Protein AF-A0A5B8MZ32-F1 (afdb_monomer)

Mean predicted aligned error: 14.28 Å

Foldseek 3Di:
DPPDDPPPPPLVVCCVVVVADPVRSVVVVVVVVVLVPDDPVVVVVVVVVVVVVVVVLVVVPVVDDPVVSVVVVVVVVVVVVPDPPPPPVPPPPPPD

Structure (mmCIF, N/CA/C/O backbone):
data_AF-A0A5B8MZ32-F1
#
_entry.id   AF-A0A5B8MZ32-F1
#
loop_
_atom_site.group_PDB
_atom_site.id
_atom_site.type_symbol
_atom_site.label_atom_id
_atom_site.label_alt_id
_atom_site.label_comp_id
_atom_site.label_asym_id
_atom_site.label_entity_id
_atom_site.label_seq_id
_atom_site.pdbx_PDB_ins_code
_atom_site.Cartn_x
_atom_site.Cartn_y
_atom_site.Cartn_z
_atom_site.occupancy
_atom_site.B_iso_or_equiv
_atom_site.auth_seq_id
_atom_site.auth_comp_id
_atom_site.auth_asym_id
_atom_site.auth_atom_id
_atom_site.pdbx_PDB_model_num
ATOM 1 N N . MET A 1 1 ? -8.603 6.557 -18.451 1.00 32.88 1 MET A N 1
ATOM 2 C CA . MET A 1 1 ? -9.357 6.449 -17.187 1.00 32.88 1 MET A CA 1
ATOM 3 C C . MET A 1 1 ? -8.341 6.077 -16.124 1.00 32.88 1 MET A C 1
ATOM 5 O O . MET A 1 1 ? -7.846 4.962 -16.167 1.00 32.88 1 MET A O 1
ATOM 9 N N . ASN A 1 2 ? -7.934 7.032 -15.280 1.00 41.34 2 ASN A N 1
ATOM 10 C CA . ASN A 1 2 ? -7.071 6.752 -14.130 1.00 41.34 2 ASN A CA 1
ATOM 11 C C . ASN A 1 2 ? -7.924 6.000 -13.109 1.00 41.34 2 ASN A C 1
ATOM 13 O O . ASN A 1 2 ? -8.694 6.618 -12.380 1.00 41.34 2 ASN A O 1
ATOM 17 N N . SER A 1 3 ? -7.844 4.676 -13.100 1.00 42.28 3 SER A N 1
ATOM 18 C C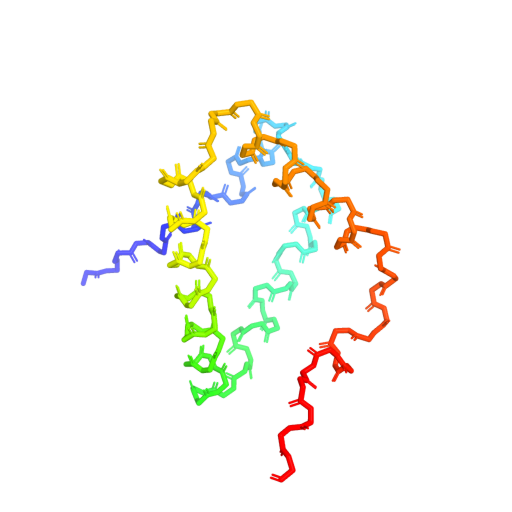A . SER A 1 3 ? -8.238 3.901 -11.930 1.00 42.28 3 SER A CA 1
ATOM 19 C C . SER A 1 3 ? -7.284 4.296 -10.797 1.00 42.28 3 SER A C 1
ATOM 21 O O . SER A 1 3 ? -6.075 4.117 -10.974 1.00 42.28 3 SER A O 1
ATOM 23 N N . PRO A 1 4 ? -7.766 4.884 -9.685 1.00 47.56 4 PRO A N 1
ATOM 24 C CA . PRO A 1 4 ? -6.909 5.106 -8.532 1.00 47.56 4 PRO A CA 1
ATOM 25 C C . PRO A 1 4 ? -6.351 3.747 -8.114 1.00 47.56 4 PRO A C 1
ATOM 27 O O . PRO A 1 4 ? -7.073 2.746 -8.121 1.00 47.56 4 PRO A O 1
ATOM 30 N N . SER A 1 5 ? -5.049 3.701 -7.836 1.00 42.97 5 SER A N 1
ATOM 31 C CA . SER A 1 5 ? -4.437 2.509 -7.256 1.00 42.97 5 SER A CA 1
ATOM 32 C C . SER A 1 5 ? -5.293 2.081 -6.055 1.00 42.97 5 SER A C 1
ATOM 34 O O . SER A 1 5 ? -5.623 2.940 -5.242 1.00 42.97 5 SER A O 1
ATOM 36 N N . PRO A 1 6 ? -5.678 0.803 -5.911 1.00 49.22 6 PRO A N 1
ATOM 37 C CA . PRO A 1 6 ? -6.518 0.342 -4.800 1.00 49.22 6 PRO A CA 1
ATOM 38 C C . PRO A 1 6 ? -5.862 0.515 -3.415 1.00 49.22 6 PRO A C 1
ATOM 40 O O . PRO A 1 6 ? -6.518 0.309 -2.399 1.00 49.22 6 PRO A O 1
ATOM 43 N N . TYR A 1 7 ? -4.588 0.925 -3.371 1.00 47.44 7 TYR A N 1
ATOM 44 C CA . TYR A 1 7 ? -3.862 1.330 -2.163 1.00 47.44 7 TYR A CA 1
ATOM 45 C C . TYR A 1 7 ? -3.953 2.833 -1.852 1.00 47.44 7 TYR A C 1
ATOM 47 O O . TYR A 1 7 ? -3.533 3.257 -0.781 1.00 47.44 7 TYR A O 1
ATOM 55 N N . ALA A 1 8 ? -4.507 3.637 -2.761 1.00 47.78 8 ALA A N 1
ATOM 56 C CA . ALA A 1 8 ? -4.766 5.061 -2.582 1.00 47.78 8 ALA A CA 1
ATOM 57 C C . ALA A 1 8 ? -6.125 5.288 -1.899 1.00 47.78 8 ALA A C 1
ATOM 59 O O . ALA A 1 8 ? -6.943 6.076 -2.367 1.00 47.78 8 ALA A O 1
ATOM 60 N N . LEU A 1 9 ? -6.375 4.584 -0.790 1.00 53.50 9 LEU A N 1
ATOM 61 C CA . LEU A 1 9 ? -7.164 5.204 0.273 1.00 53.50 9 LEU A CA 1
ATOM 62 C C . LEU A 1 9 ? -6.417 6.495 0.602 1.00 53.50 9 LEU A C 1
ATOM 64 O O . LEU A 1 9 ? -5.242 6.438 0.968 1.00 53.50 9 LEU A O 1
ATOM 68 N N . ASP A 1 10 ? -7.046 7.627 0.292 1.00 75.00 10 ASP A N 1
ATOM 69 C CA . ASP A 1 10 ? -6.386 8.922 0.174 1.00 75.00 10 ASP A CA 1
ATOM 70 C C . ASP A 1 10 ? -5.667 9.189 1.498 1.00 75.00 10 ASP A C 1
ATOM 72 O O . ASP A 1 10 ? -6.302 9.309 2.542 1.00 75.00 10 ASP A O 1
ATOM 76 N N . TRP A 1 11 ? -4.331 9.191 1.514 1.00 76.00 11 TRP A N 1
ATOM 77 C CA . TRP A 1 11 ? -3.575 9.298 2.769 1.00 76.00 11 TRP A CA 1
ATOM 78 C C . TRP A 1 11 ? -3.959 10.553 3.563 1.00 76.00 11 TRP A C 1
ATOM 80 O O . TRP A 1 11 ? -3.849 10.576 4.786 1.00 76.00 11 TRP A O 1
ATOM 90 N N . ARG A 1 12 ? -4.488 11.568 2.868 1.00 80.62 12 ARG A N 1
ATOM 91 C CA . ARG A 1 12 ? -5.151 12.724 3.473 1.00 80.62 12 ARG A CA 1
ATOM 92 C C . ARG A 1 12 ? -6.431 12.375 4.218 1.00 80.62 12 ARG A C 1
ATOM 94 O O . ARG A 1 12 ? -6.576 12.811 5.346 1.00 80.62 12 ARG A O 1
ATOM 101 N N . GLU A 1 13 ? -7.322 11.580 3.639 1.00 81.12 13 GLU A N 1
ATOM 102 C CA . GLU A 1 13 ? -8.554 11.129 4.295 1.00 81.12 13 GLU A CA 1
ATOM 103 C C . GLU A 1 13 ? -8.242 10.320 5.563 1.00 81.12 13 GLU A C 1
ATOM 105 O O . GLU A 1 13 ? -8.890 10.504 6.593 1.00 81.12 13 GLU A O 1
ATOM 110 N N . ALA A 1 14 ? -7.207 9.477 5.532 1.00 83.31 14 ALA A N 1
ATOM 111 C CA . ALA A 1 14 ? -6.763 8.722 6.705 1.00 83.31 14 ALA A CA 1
ATOM 112 C C . ALA A 1 14 ? -6.158 9.620 7.804 1.00 83.31 14 ALA A C 1
ATOM 114 O O . ALA A 1 14 ? -6.438 9.401 8.985 1.00 83.31 14 ALA A O 1
ATOM 115 N N . LEU A 1 15 ? -5.387 10.648 7.427 1.00 83.75 15 LEU A N 1
ATOM 116 C CA . LEU A 1 15 ? -4.870 11.665 8.350 1.00 83.75 15 LEU A CA 1
ATOM 117 C C . LEU A 1 15 ? -6.008 12.503 8.957 1.00 83.75 15 LEU A C 1
ATOM 119 O O . LEU A 1 15 ? -6.083 12.671 10.171 1.00 83.75 15 LEU A O 1
ATOM 123 N N . GLU A 1 16 ? -6.935 12.979 8.125 1.00 86.00 16 GLU A N 1
ATOM 124 C CA . GLU A 1 16 ? -8.106 13.767 8.537 1.00 86.00 16 GLU A CA 1
ATOM 125 C C . GLU A 1 16 ? -9.063 12.962 9.429 1.00 86.00 16 GLU A C 1
ATOM 127 O O . GLU A 1 16 ? -9.698 13.519 10.324 1.00 86.00 16 GLU A O 1
ATOM 132 N N . SER A 1 17 ? -9.119 11.642 9.238 1.00 85.88 17 SER A N 1
ATOM 133 C CA . SER A 1 17 ? -9.889 10.713 10.074 1.00 85.88 17 SER A CA 1
ATOM 134 C C . SER A 1 17 ? -9.160 10.295 11.359 1.00 85.88 17 SER A C 1
ATOM 136 O O . SER A 1 17 ? -9.716 9.532 12.150 1.00 85.88 17 SER A O 1
ATOM 138 N N . GLY A 1 18 ? -7.921 10.754 11.575 1.00 85.00 18 GLY A N 1
ATOM 139 C CA . GLY A 1 18 ? -7.105 10.401 12.741 1.00 85.00 18 GLY A CA 1
ATOM 140 C C . GLY A 1 18 ? -6.657 8.936 12.786 1.00 85.00 18 GLY A C 1
ATOM 141 O O . GLY A 1 18 ? -6.277 8.447 13.846 1.00 85.00 18 GLY A O 1
ATOM 142 N N . LEU A 1 19 ? -6.718 8.226 11.656 1.00 83.69 19 LEU A N 1
ATOM 143 C CA . LEU A 1 19 ? -6.254 6.840 11.520 1.00 83.69 19 LEU A CA 1
ATOM 144 C C . LEU A 1 19 ? -4.738 6.746 11.303 1.00 83.69 19 LEU A C 1
ATOM 146 O O . LEU A 1 19 ? -4.186 5.650 11.324 1.00 83.69 19 LEU A O 1
ATOM 150 N N . MET A 1 20 ? -4.093 7.885 11.057 1.00 82.88 20 MET A N 1
ATOM 151 C CA . MET A 1 20 ? -2.672 8.028 10.770 1.00 82.88 20 MET A CA 1
ATOM 152 C C . MET A 1 20 ? -2.187 9.368 11.331 1.00 82.88 20 MET A C 1
ATOM 154 O O . MET A 1 20 ? -2.939 10.345 11.299 1.00 82.88 20 MET A O 1
ATOM 158 N N . THR A 1 21 ? -0.956 9.434 11.840 1.00 89.56 21 THR A N 1
ATOM 159 C CA . THR A 1 21 ? -0.356 10.695 12.315 1.00 89.56 21 THR A CA 1
ATOM 160 C C . THR A 1 21 ? 0.280 11.501 11.182 1.00 89.56 21 THR A C 1
ATOM 162 O O . THR A 1 21 ? 0.492 11.002 10.075 1.00 89.56 21 THR A O 1
ATOM 165 N N . GLU A 1 22 ? 0.619 12.768 11.441 1.00 87.94 22 GLU A N 1
ATOM 166 C CA . GLU A 1 22 ? 1.330 13.600 10.461 1.00 87.94 22 GLU A CA 1
ATOM 167 C C . GLU A 1 22 ? 2.701 13.007 10.091 1.00 87.94 22 GLU A C 1
ATOM 169 O O . GLU A 1 22 ? 3.105 13.065 8.928 1.00 87.94 22 GLU A O 1
ATOM 174 N N . GLU A 1 23 ? 3.403 12.389 11.046 1.00 88.06 23 GLU A N 1
ATOM 175 C CA . GLU A 1 23 ? 4.690 11.724 10.814 1.00 88.06 23 GLU A CA 1
ATOM 176 C C . GLU A 1 23 ? 4.548 10.474 9.938 1.00 88.06 23 GLU A C 1
ATOM 178 O O . GLU A 1 23 ? 5.355 10.245 9.030 1.00 88.06 23 GLU A O 1
ATOM 183 N N . GLU A 1 24 ? 3.516 9.668 10.190 1.00 83.31 24 GLU A N 1
ATOM 184 C CA . GLU A 1 24 ? 3.205 8.481 9.393 1.00 83.31 24 GLU A CA 1
ATOM 185 C C . GLU A 1 24 ? 2.777 8.872 7.974 1.00 83.31 24 GLU A C 1
ATOM 187 O O . GLU A 1 24 ? 3.247 8.277 7.002 1.00 83.31 24 GLU A O 1
ATOM 192 N N . TYR A 1 25 ? 1.987 9.941 7.835 1.00 84.00 25 TYR A N 1
ATOM 193 C CA . TYR A 1 25 ? 1.622 10.515 6.542 1.00 84.00 25 TYR A CA 1
ATOM 194 C C . TYR A 1 25 ? 2.855 11.007 5.772 1.00 84.00 25 TYR A C 1
ATOM 196 O O . TYR A 1 25 ? 3.031 10.678 4.597 1.00 84.00 25 TYR A O 1
ATOM 204 N N . ALA A 1 26 ? 3.745 11.763 6.423 1.00 82.81 26 ALA A N 1
ATOM 205 C CA . ALA A 1 26 ? 4.978 12.245 5.801 1.00 82.81 26 ALA A CA 1
ATOM 206 C C . ALA A 1 26 ? 5.877 11.084 5.343 1.00 82.81 26 ALA A C 1
ATOM 208 O O . ALA A 1 26 ? 6.444 11.130 4.247 1.0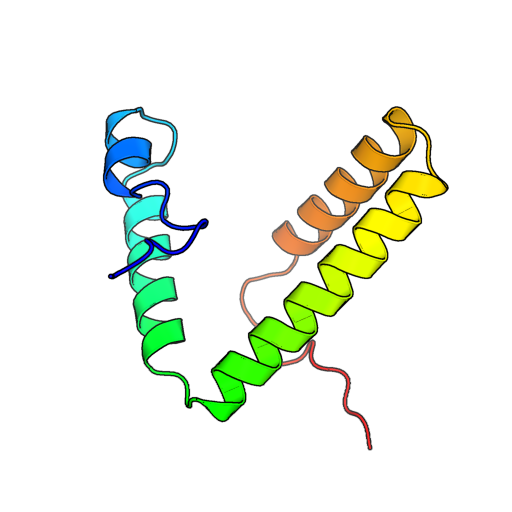0 82.81 26 ALA A O 1
ATOM 209 N N . SER A 1 27 ? 5.956 10.024 6.150 1.00 81.81 27 SER A N 1
ATOM 210 C CA . SER A 1 27 ? 6.698 8.804 5.821 1.00 81.81 27 SER A CA 1
ATOM 211 C C . SER A 1 27 ? 6.078 8.067 4.631 1.00 81.81 27 SER A C 1
ATOM 213 O O . SER A 1 27 ? 6.799 7.693 3.706 1.00 81.81 27 SER A O 1
ATOM 215 N N . ALA A 1 28 ? 4.748 7.930 4.594 1.00 78.00 28 ALA A N 1
ATOM 216 C CA . ALA A 1 28 ? 4.026 7.319 3.478 1.00 78.00 28 ALA A CA 1
ATOM 217 C C . ALA A 1 28 ? 4.242 8.091 2.165 1.00 78.00 28 ALA A C 1
ATOM 219 O O . ALA A 1 28 ? 4.565 7.492 1.136 1.00 78.00 28 ALA A O 1
ATOM 220 N N . VAL A 1 29 ? 4.167 9.427 2.206 1.00 79.00 29 VAL A N 1
ATOM 221 C CA . VAL A 1 29 ? 4.438 10.297 1.048 1.00 79.00 29 VAL A CA 1
ATOM 222 C C . VAL A 1 29 ? 5.874 10.138 0.549 1.00 79.00 29 VAL A C 1
ATOM 224 O O . VAL A 1 29 ? 6.097 10.021 -0.659 1.00 79.00 29 VAL A O 1
ATOM 227 N N . GLN A 1 30 ? 6.852 10.110 1.456 1.00 80.81 30 GLN A N 1
ATOM 228 C CA . GLN A 1 30 ? 8.253 9.931 1.085 1.00 80.81 30 GLN A CA 1
ATOM 229 C C . GLN A 1 30 ? 8.506 8.550 0.463 1.00 80.81 30 GLN A C 1
ATOM 231 O O . GLN A 1 30 ? 9.235 8.444 -0.526 1.00 80.81 30 GLN A 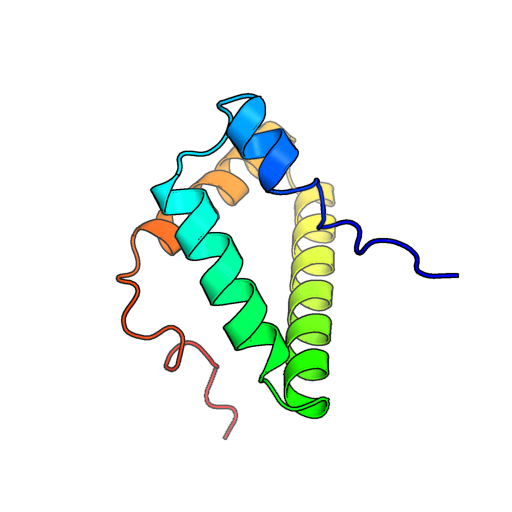O 1
ATOM 236 N N . GLU A 1 31 ? 7.898 7.498 1.006 1.00 79.56 31 GLU A N 1
ATOM 237 C CA . GLU A 1 31 ? 8.062 6.140 0.490 1.00 79.56 31 GLU A CA 1
ATOM 238 C C . GLU A 1 31 ? 7.403 5.967 -0.888 1.00 79.56 31 GLU A C 1
ATOM 240 O O . GLU A 1 31 ? 8.003 5.359 -1.777 1.00 79.56 31 GLU A O 1
ATOM 245 N N . ALA A 1 32 ? 6.246 6.597 -1.134 1.00 76.94 32 ALA A N 1
ATOM 246 C CA . ALA A 1 32 ? 5.646 6.665 -2.473 1.00 76.94 32 ALA A CA 1
ATOM 247 C C . ALA A 1 32 ? 6.595 7.292 -3.494 1.00 76.94 32 ALA A C 1
ATOM 249 O O . ALA A 1 32 ? 6.813 6.735 -4.567 1.00 76.94 32 ALA A O 1
ATOM 250 N N . GLN A 1 33 ? 7.193 8.437 -3.154 1.00 73.50 33 GLN A N 1
ATOM 251 C CA . GLN A 1 33 ? 8.128 9.124 -4.044 1.00 73.50 33 GLN A CA 1
ATOM 252 C C . GLN A 1 33 ? 9.357 8.259 -4.345 1.00 73.50 33 GLN A C 1
ATOM 254 O O . GLN A 1 33 ? 9.818 8.199 -5.488 1.00 73.50 33 GLN A O 1
ATOM 259 N N . ARG A 1 34 ? 9.877 7.545 -3.338 1.00 76.81 34 ARG A N 1
ATOM 260 C CA . ARG A 1 34 ? 10.974 6.587 -3.525 1.00 76.81 34 ARG A CA 1
ATOM 261 C C . ARG A 1 34 ? 10.565 5.458 -4.454 1.00 76.81 34 ARG A C 1
ATOM 263 O O . ARG A 1 34 ? 11.321 5.150 -5.374 1.00 76.81 34 ARG A O 1
ATOM 270 N N . TYR A 1 35 ? 9.390 4.867 -4.253 1.00 75.25 35 TYR A N 1
ATOM 271 C CA . TYR A 1 35 ? 8.853 3.855 -5.157 1.00 75.25 35 TYR A CA 1
ATOM 272 C C . TYR A 1 35 ? 8.729 4.397 -6.583 1.00 75.25 35 TYR A C 1
ATOM 274 O O . TYR A 1 35 ? 9.174 3.739 -7.521 1.00 75.25 35 TYR A O 1
ATOM 282 N N . ASP A 1 36 ? 8.226 5.620 -6.755 1.00 76.38 36 ASP A N 1
ATOM 283 C CA . ASP A 1 36 ? 8.052 6.218 -8.073 1.00 76.38 36 ASP A CA 1
ATOM 284 C C . ASP A 1 36 ? 9.357 6.470 -8.818 1.00 76.38 36 ASP A C 1
ATOM 286 O O . ASP A 1 36 ? 9.387 6.326 -10.042 1.00 76.38 36 ASP A O 1
ATOM 290 N N . SER A 1 37 ? 10.431 6.752 -8.079 1.00 80.44 37 SER A N 1
ATOM 291 C CA . SER A 1 37 ? 11.782 6.913 -8.618 1.00 80.44 37 SER A CA 1
ATOM 292 C C . SER A 1 37 ? 12.446 5.600 -9.069 1.00 80.44 37 SER A C 1
ATOM 294 O O . SER A 1 37 ? 13.488 5.638 -9.725 1.00 80.44 37 SER A O 1
ATOM 296 N N . LYS A 1 38 ? 11.866 4.431 -8.747 1.00 81.50 38 LYS A N 1
ATOM 297 C CA . LYS A 1 38 ? 12.387 3.121 -9.176 1.00 81.50 38 LYS A CA 1
ATOM 298 C C . LYS A 1 38 ? 12.186 2.905 -10.678 1.00 81.50 38 LYS A C 1
ATOM 300 O O . LYS A 1 38 ? 11.215 3.384 -11.265 1.00 81.50 38 LYS A O 1
ATOM 305 N N . SER A 1 39 ? 13.085 2.132 -11.294 1.00 88.62 39 SER A N 1
ATOM 306 C CA . SER A 1 39 ? 12.945 1.755 -12.705 1.00 88.62 39 SER A CA 1
ATOM 307 C C . SER A 1 39 ? 11.693 0.890 -12.931 1.00 88.62 39 SER A C 1
ATOM 309 O O . SER A 1 39 ? 11.242 0.212 -11.999 1.00 88.62 39 SER A O 1
ATOM 311 N N . PRO A 1 40 ? 11.129 0.871 -14.152 1.00 87.25 40 PRO A N 1
ATOM 312 C CA . PRO A 1 40 ? 9.978 0.029 -14.479 1.00 87.25 40 PRO A CA 1
ATOM 313 C C . PRO A 1 40 ? 10.205 -1.458 -14.175 1.00 87.25 40 PRO A C 1
ATOM 315 O O . PRO A 1 40 ? 9.311 -2.119 -13.653 1.00 87.25 40 PRO A O 1
ATOM 318 N N . GLU A 1 41 ? 11.407 -1.974 -14.439 1.00 89.12 41 GLU A N 1
ATOM 319 C CA . GLU A 1 41 ? 11.785 -3.360 -14.140 1.00 89.12 41 GLU A CA 1
ATOM 320 C C . GLU A 1 41 ? 11.710 -3.620 -12.638 1.00 89.12 41 GLU A C 1
ATOM 322 O O . GLU A 1 41 ? 11.123 -4.609 -12.204 1.00 89.12 41 GLU A O 1
ATOM 327 N N . LYS A 1 42 ? 12.222 -2.685 -11.828 1.00 81.19 42 LYS A N 1
ATOM 328 C CA . LYS A 1 42 ? 12.188 -2.828 -10.375 1.00 81.19 42 LYS A CA 1
ATOM 329 C C . LYS A 1 42 ? 10.773 -2.730 -9.810 1.00 81.19 42 LYS A C 1
ATOM 331 O O . LYS A 1 42 ? 10.462 -3.418 -8.842 1.00 81.19 42 LYS A O 1
ATOM 336 N N . LYS A 1 43 ? 9.916 -1.888 -10.397 1.00 83.12 43 LYS A N 1
ATOM 337 C CA . LYS A 1 43 ? 8.492 -1.821 -10.034 1.00 83.12 43 LYS A CA 1
ATOM 338 C C . LYS A 1 43 ? 7.794 -3.151 -10.325 1.00 83.12 43 LYS A C 1
ATOM 340 O O . LYS A 1 43 ? 7.112 -3.656 -9.439 1.00 83.12 43 LYS A O 1
ATOM 345 N N . ARG A 1 44 ? 8.059 -3.757 -11.490 1.00 85.75 44 ARG A N 1
ATOM 346 C CA . ARG A 1 44 ? 7.534 -5.082 -11.858 1.00 85.75 44 ARG A CA 1
ATOM 347 C C . ARG A 1 44 ? 8.014 -6.185 -10.912 1.00 85.75 44 ARG A C 1
ATOM 349 O O . ARG A 1 44 ? 7.189 -6.947 -10.435 1.00 85.75 44 ARG A O 1
ATOM 356 N N . GLU A 1 45 ? 9.303 -6.237 -10.571 1.00 81.81 45 GLU A N 1
ATOM 357 C CA . GLU A 1 45 ? 9.817 -7.215 -9.591 1.00 81.81 45 GLU A CA 1
ATOM 358 C C . GLU A 1 45 ? 9.088 -7.132 -8.240 1.00 81.81 45 GLU A C 1
ATOM 360 O O . GLU A 1 45 ? 8.806 -8.150 -7.612 1.00 81.81 45 GLU A O 1
ATOM 365 N N . ILE A 1 46 ? 8.786 -5.912 -7.782 1.00 79.38 46 ILE A N 1
ATOM 366 C CA . ILE A 1 46 ? 8.054 -5.686 -6.529 1.00 79.38 46 ILE A CA 1
ATOM 367 C C . ILE A 1 46 ? 6.598 -6.151 -6.661 1.00 79.38 46 ILE A C 1
ATOM 369 O O . ILE A 1 46 ? 6.072 -6.769 -5.737 1.00 79.38 46 ILE A O 1
ATOM 373 N N . GLU A 1 47 ? 5.944 -5.871 -7.789 1.00 85.06 47 GLU A N 1
ATOM 374 C CA . GLU A 1 47 ? 4.584 -6.346 -8.067 1.00 85.06 47 GLU A CA 1
ATOM 375 C C . GLU A 1 47 ? 4.514 -7.879 -8.108 1.00 85.06 47 GLU A C 1
ATOM 377 O O . GLU A 1 47 ? 3.651 -8.456 -7.444 1.00 85.06 47 GLU A O 1
ATOM 382 N N . ASP A 1 48 ? 5.454 -8.531 -8.800 1.00 85.06 48 ASP A N 1
ATOM 383 C CA . ASP A 1 48 ? 5.550 -9.993 -8.900 1.00 85.06 48 ASP A CA 1
ATOM 384 C C . ASP A 1 48 ? 5.761 -10.634 -7.517 1.00 85.06 48 ASP A C 1
ATOM 386 O O . ASP A 1 48 ? 5.091 -11.605 -7.157 1.00 85.06 48 ASP A O 1
ATOM 390 N N . TYR A 1 49 ? 6.644 -10.057 -6.695 1.00 83.75 49 TYR A N 1
ATOM 391 C CA . TYR A 1 49 ? 6.859 -10.502 -5.316 1.00 83.75 49 TYR A CA 1
ATOM 392 C C . TYR A 1 49 ? 5.596 -10.349 -4.451 1.00 83.75 49 TYR A C 1
ATOM 394 O O . TYR A 1 49 ? 5.216 -11.268 -3.722 1.00 83.75 49 TYR A O 1
ATOM 402 N N . ASN A 1 50 ? 4.903 -9.213 -4.557 1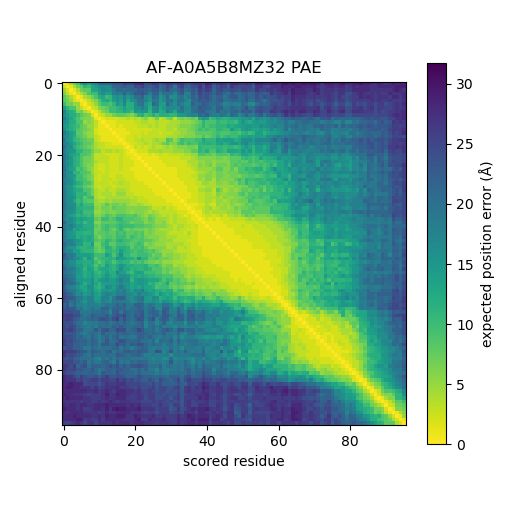.00 83.19 50 ASN A N 1
ATOM 403 C CA . ASN A 1 50 ? 3.672 -8.957 -3.808 1.00 83.19 50 ASN A CA 1
ATOM 404 C C . ASN A 1 50 ? 2.511 -9.863 -4.248 1.00 83.19 50 ASN A C 1
ATOM 406 O O . ASN A 1 50 ? 1.651 -10.204 -3.434 1.00 83.19 50 ASN A O 1
ATOM 410 N N . GLU A 1 51 ? 2.442 -10.239 -5.526 1.00 85.75 51 GLU A N 1
ATOM 411 C CA . GLU A 1 51 ? 1.503 -11.252 -6.018 1.00 85.75 51 GLU A CA 1
ATOM 412 C C . GLU A 1 51 ? 1.820 -12.626 -5.414 1.00 85.75 51 GLU A C 1
ATOM 414 O O . GLU A 1 51 ? 0.927 -13.267 -4.862 1.00 85.75 51 GLU A O 1
ATOM 419 N N . ALA A 1 52 ? 3.092 -13.037 -5.413 1.00 86.62 52 ALA A N 1
ATOM 420 C CA . ALA A 1 52 ? 3.508 -14.299 -4.804 1.00 86.62 52 ALA A CA 1
ATOM 421 C C . ALA A 1 52 ? 3.144 -14.370 -3.311 1.00 86.62 52 ALA A C 1
ATOM 423 O O . ALA A 1 52 ? 2.592 -15.373 -2.858 1.00 86.62 52 ALA A O 1
ATOM 424 N N . LEU A 1 53 ? 3.372 -13.291 -2.553 1.00 80.56 53 LEU A N 1
ATOM 425 C CA . LEU A 1 53 ? 2.956 -13.214 -1.150 1.00 80.56 53 LEU A CA 1
ATOM 426 C C . LEU A 1 53 ? 1.439 -13.340 -0.985 1.00 80.56 53 LEU A C 1
ATOM 428 O O . LEU A 1 53 ? 0.983 -14.068 -0.104 1.00 80.56 53 LEU A O 1
ATOM 432 N N . ARG A 1 54 ? 0.643 -12.663 -1.824 1.00 81.69 54 ARG A N 1
ATOM 433 C CA . ARG A 1 54 ? -0.825 -12.759 -1.771 1.00 81.69 54 ARG A CA 1
ATOM 434 C C . ARG A 1 54 ? -1.310 -14.186 -2.006 1.00 81.69 54 ARG A C 1
ATOM 436 O O . ARG A 1 54 ? -2.195 -14.630 -1.280 1.00 81.69 54 ARG A O 1
ATOM 443 N N . ILE A 1 55 ? -0.713 -14.897 -2.960 1.00 78.31 55 ILE A N 1
ATOM 444 C CA . ILE A 1 55 ? -1.034 -16.302 -3.240 1.00 78.31 55 ILE A CA 1
ATOM 445 C C . ILE A 1 55 ? -0.684 -17.178 -2.033 1.00 78.31 55 ILE A C 1
ATOM 447 O O . ILE A 1 55 ? -1.536 -17.923 -1.562 1.00 78.31 55 ILE A O 1
ATOM 451 N N . ILE A 1 56 ? 0.518 -17.028 -1.465 1.00 78.31 56 ILE A N 1
ATOM 452 C CA . ILE A 1 56 ? 0.946 -17.793 -0.281 1.00 78.31 56 ILE A CA 1
ATOM 453 C C . ILE A 1 56 ? 0.005 -17.553 0.905 1.00 78.31 56 ILE A C 1
ATOM 455 O O . ILE A 1 56 ? -0.397 -18.501 1.577 1.00 78.31 56 ILE A O 1
ATOM 459 N N . PHE A 1 57 ? -0.380 -16.301 1.165 1.00 73.19 57 PHE A N 1
ATOM 460 C CA . PHE A 1 57 ? -1.316 -15.991 2.244 1.00 73.19 57 PHE A CA 1
ATOM 46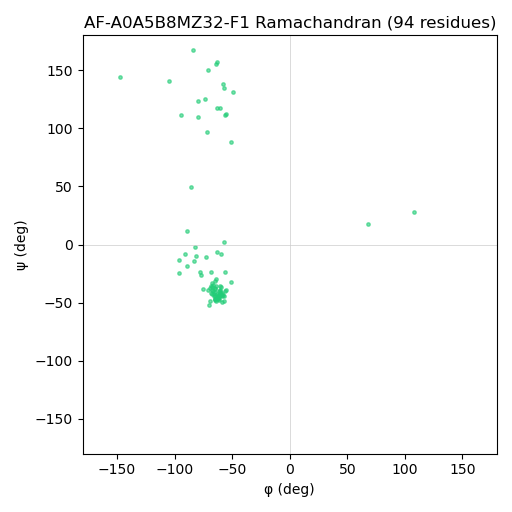1 C C . PHE A 1 57 ? -2.726 -16.519 1.968 1.00 73.19 57 PHE A C 1
ATOM 463 O O . PHE A 1 57 ? -3.385 -16.971 2.904 1.00 73.19 57 PHE A O 1
ATOM 470 N N . ALA A 1 58 ? -3.195 -16.493 0.719 1.00 79.44 58 ALA A N 1
ATOM 471 C CA . ALA A 1 58 ? -4.482 -17.074 0.344 1.00 79.44 58 ALA A CA 1
ATOM 472 C C . ALA A 1 58 ? -4.487 -18.600 0.540 1.00 79.44 58 ALA A C 1
ATOM 474 O O . ALA A 1 58 ? -5.413 -19.130 1.152 1.00 79.44 58 ALA A O 1
ATOM 475 N N . ASP A 1 59 ? -3.424 -19.286 0.119 1.00 77.81 59 ASP A N 1
ATOM 476 C CA . ASP A 1 59 ? -3.251 -20.728 0.316 1.00 77.81 59 ASP A CA 1
ATOM 477 C C . ASP A 1 59 ? -3.160 -21.085 1.805 1.00 77.81 59 ASP A C 1
ATOM 479 O O . ASP A 1 59 ? -3.848 -21.992 2.276 1.00 77.81 59 ASP A O 1
ATOM 483 N N . ALA A 1 60 ? -2.383 -20.327 2.585 1.00 73.12 60 ALA A N 1
ATOM 484 C CA . ALA A 1 60 ? -2.325 -20.493 4.036 1.00 73.12 60 ALA A CA 1
ATOM 485 C C . ALA A 1 60 ? -3.702 -20.275 4.685 1.00 73.12 60 ALA A C 1
ATOM 487 O O . ALA A 1 60 ? -4.073 -21.004 5.601 1.00 73.12 60 ALA A O 1
ATOM 488 N N . SER A 1 61 ? -4.496 -19.329 4.175 1.00 72.88 61 SER A N 1
ATOM 489 C CA . SER A 1 61 ? -5.855 -19.069 4.667 1.00 72.88 61 SER A CA 1
ATOM 490 C C . SER A 1 61 ? -6.837 -20.204 4.354 1.00 72.88 61 SER A C 1
ATOM 492 O O . SER A 1 61 ? -7.820 -20.386 5.062 1.00 72.88 61 SER A O 1
ATOM 494 N N . LEU A 1 62 ? -6.579 -21.016 3.328 1.00 75.12 62 LEU A N 1
ATOM 495 C CA . LEU A 1 62 ? -7.377 -22.216 3.056 1.00 75.12 62 LEU A CA 1
ATOM 496 C C . LEU A 1 62 ? -7.039 -23.375 4.003 1.00 75.12 62 LEU A C 1
ATOM 498 O O . LEU A 1 62 ? -7.882 -24.242 4.231 1.00 75.12 62 LEU A O 1
ATOM 502 N N . MET A 1 63 ? -5.816 -23.409 4.537 1.00 73.31 63 MET A N 1
ATOM 503 C CA . MET A 1 63 ? -5.337 -24.491 5.406 1.00 73.31 63 MET A CA 1
ATOM 504 C C . MET A 1 63 ? -5.475 -24.189 6.901 1.00 73.31 63 MET A C 1
ATOM 506 O O . MET A 1 63 ? -5.539 -25.116 7.706 1.00 73.31 63 MET A O 1
ATOM 510 N N . LEU A 1 64 ? -5.512 -22.911 7.270 1.00 69.94 64 LEU A N 1
ATOM 511 C CA . LEU A 1 64 ? -5.556 -22.442 8.649 1.00 69.94 64 LEU A CA 1
ATOM 512 C C . LEU A 1 64 ? -6.960 -21.953 9.004 1.00 69.94 64 LEU A C 1
ATOM 514 O O . LEU A 1 64 ? -7.606 -21.263 8.216 1.00 69.94 64 LEU A O 1
ATOM 518 N N . SER A 1 65 ? -7.419 -22.247 10.220 1.00 75.12 65 SER A N 1
ATOM 519 C CA . SER A 1 65 ? -8.629 -21.615 10.752 1.00 75.12 65 SER A CA 1
ATOM 520 C C . SER A 1 65 ? -8.432 -20.102 10.907 1.00 75.12 65 SER A C 1
ATOM 522 O O . SER A 1 65 ? -7.309 -19.635 11.094 1.00 75.12 65 SER A O 1
ATOM 524 N N . ASP A 1 66 ? -9.514 -19.320 10.920 1.00 73.62 66 ASP A N 1
ATOM 525 C CA . ASP A 1 66 ? -9.454 -17.854 11.087 1.00 73.62 66 ASP A CA 1
ATOM 526 C C . ASP A 1 66 ? -8.619 -17.421 12.309 1.00 73.62 66 ASP A C 1
ATOM 528 O O . ASP A 1 66 ? -7.941 -16.389 12.303 1.00 73.62 66 ASP A O 1
ATOM 532 N N . LYS A 1 67 ? -8.633 -18.240 13.370 1.00 75.50 67 LYS A N 1
ATOM 533 C CA . LYS A 1 67 ? -7.856 -18.010 14.590 1.00 75.50 67 LYS A CA 1
ATOM 534 C C . LYS A 1 67 ? -6.357 -18.216 14.368 1.00 75.50 67 LYS A C 1
ATOM 536 O O . LYS A 1 67 ? -5.566 -17.443 14.897 1.00 75.50 67 LYS A O 1
ATOM 541 N N . GLU A 1 68 ? -5.971 -19.214 13.582 1.00 75.88 68 GLU A N 1
ATOM 542 C CA . GLU A 1 68 ? -4.576 -19.492 13.225 1.00 75.88 68 GLU A CA 1
ATOM 543 C C . GLU A 1 68 ? -4.054 -18.491 12.188 1.00 75.88 68 GLU A C 1
ATOM 545 O O . GLU A 1 68 ? -2.938 -17.999 12.328 1.00 75.88 68 GLU A O 1
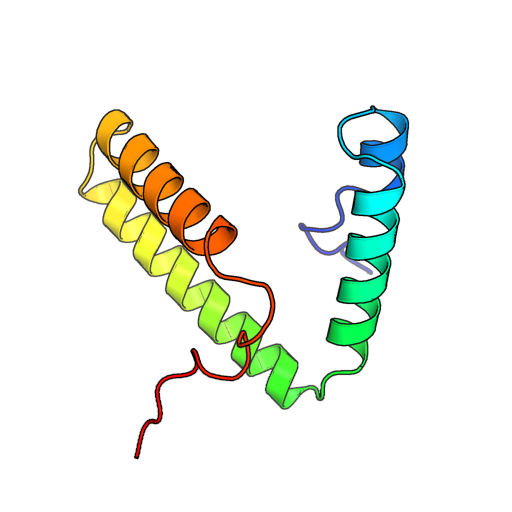ATOM 550 N N . GLN A 1 69 ? -4.882 -18.085 11.221 1.00 67.00 69 GLN A N 1
ATOM 551 C CA . GLN A 1 69 ? -4.544 -17.013 10.277 1.00 67.00 69 GLN A CA 1
ATOM 552 C C . GLN A 1 69 ? -4.252 -15.692 10.995 1.00 67.00 69 GLN A C 1
ATOM 554 O O . GLN A 1 69 ? -3.300 -14.990 10.655 1.00 67.00 69 GLN A O 1
ATOM 559 N N . CYS A 1 70 ? -5.055 -15.350 12.009 1.00 73.88 70 CYS A N 1
ATOM 560 C CA . CYS A 1 70 ? -4.858 -14.135 12.796 1.00 73.88 70 CYS A CA 1
ATOM 561 C C . CYS A 1 70 ? -3.535 -14.160 13.580 1.00 73.88 70 CYS A C 1
ATOM 563 O O . CYS A 1 70 ? -2.884 -13.123 13.702 1.00 73.88 70 CYS A O 1
ATOM 565 N N . VAL A 1 71 ? -3.126 -15.333 14.076 1.00 78.00 71 VAL A N 1
ATOM 566 C CA . VAL A 1 71 ? -1.843 -15.517 14.773 1.00 78.00 71 VAL A CA 1
ATOM 567 C C . VAL A 1 71 ? -0.679 -15.397 13.792 1.00 78.00 71 VAL A C 1
ATOM 569 O O . VAL A 1 71 ? 0.167 -14.534 13.990 1.00 78.00 71 VAL A O 1
ATOM 572 N N . VAL A 1 72 ? -0.692 -16.143 12.683 1.00 72.88 72 VAL A N 1
ATOM 573 C CA . VAL A 1 72 ? 0.388 -16.113 11.677 1.00 72.88 72 VAL A CA 1
ATOM 574 C C . VAL A 1 72 ? 0.567 -14.714 11.084 1.00 72.88 72 VAL A C 1
ATOM 576 O O . VAL A 1 72 ? 1.686 -14.226 10.943 1.00 72.88 72 VAL A O 1
ATOM 579 N N . LYS A 1 73 ? -0.537 -14.024 10.771 1.00 74.19 73 LYS A N 1
ATOM 580 C CA . LYS A 1 73 ? -0.487 -12.654 10.245 1.00 74.19 73 LYS A CA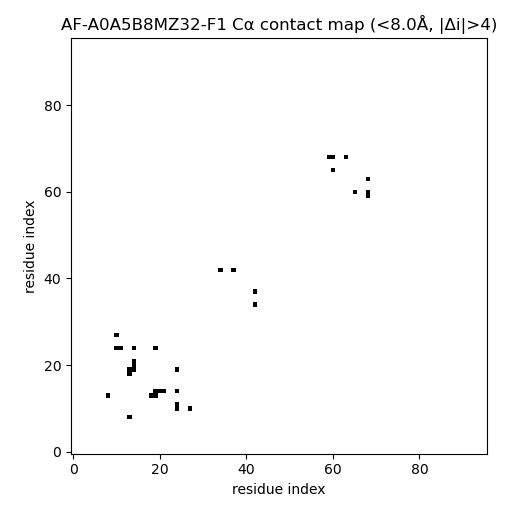 1
ATOM 581 C C . LYS A 1 73 ? 0.083 -11.669 11.267 1.00 74.19 73 LYS A C 1
ATOM 583 O O . LYS A 1 73 ? 0.798 -10.750 10.881 1.00 74.19 73 LYS A O 1
ATOM 588 N N . ARG A 1 74 ? -0.239 -11.839 12.553 1.00 77.44 74 ARG A N 1
ATOM 589 C CA . ARG A 1 74 ? 0.290 -10.994 13.628 1.00 77.44 74 ARG A CA 1
ATOM 590 C C . ARG A 1 74 ? 1.779 -11.233 13.839 1.00 77.44 74 ARG A C 1
ATOM 592 O O . ARG A 1 74 ? 2.517 -10.262 13.853 1.00 77.44 74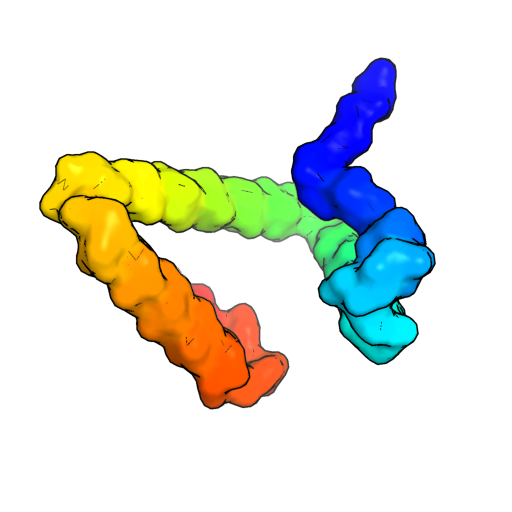 ARG A O 1
ATOM 599 N N . GLU A 1 75 ? 2.200 -12.488 13.940 1.00 76.75 75 GLU A N 1
ATOM 600 C CA . GLU A 1 75 ? 3.607 -12.858 14.128 1.00 76.75 75 GLU A CA 1
ATOM 601 C C . GLU A 1 75 ? 4.473 -12.356 12.969 1.00 76.75 75 GLU A C 1
ATOM 603 O O . GLU A 1 75 ? 5.505 -11.739 13.206 1.00 76.75 75 GLU A O 1
ATOM 608 N N . TYR A 1 76 ? 4.003 -12.499 11.725 1.00 74.19 76 TYR A N 1
ATOM 609 C CA . TYR A 1 76 ? 4.678 -11.927 10.559 1.00 74.19 76 TYR A CA 1
ATOM 610 C C . TYR A 1 76 ? 4.806 -10.402 10.671 1.00 74.19 76 TYR A C 1
ATOM 612 O O . TYR A 1 76 ? 5.888 -9.854 10.497 1.00 74.19 76 TYR A O 1
ATOM 620 N N . LEU A 1 77 ? 3.725 -9.686 10.990 1.00 71.62 77 LEU A N 1
ATOM 621 C CA . LEU A 1 77 ? 3.782 -8.226 11.122 1.00 71.62 77 LEU A CA 1
ATOM 622 C C . LEU A 1 77 ? 4.682 -7.778 12.283 1.00 71.62 77 LEU A C 1
ATOM 624 O O . LEU A 1 77 ? 5.404 -6.799 12.136 1.00 71.62 77 LE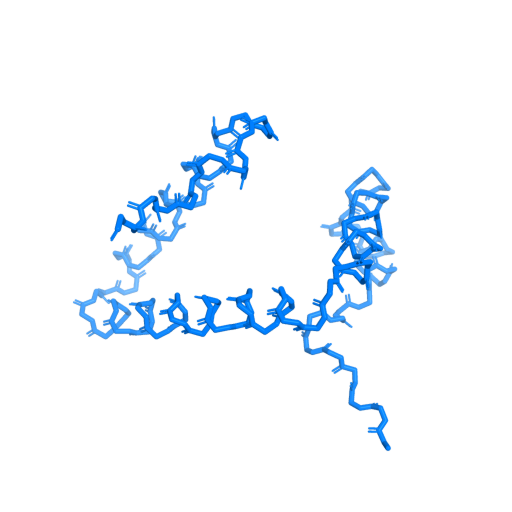U A O 1
ATOM 628 N N . GLU A 1 78 ? 4.669 -8.483 13.413 1.00 75.06 78 GLU A N 1
ATOM 629 C CA . GLU A 1 78 ? 5.546 -8.211 14.558 1.00 75.06 78 GLU A CA 1
ATOM 630 C C . GLU A 1 78 ? 7.017 -8.457 14.215 1.00 75.06 78 GLU A C 1
ATOM 632 O O . GLU A 1 78 ? 7.858 -7.621 14.535 1.00 75.06 78 GLU A O 1
ATOM 637 N N . GLU A 1 79 ? 7.331 -9.541 13.505 1.00 73.19 79 GLU A N 1
ATOM 638 C CA . GLU A 1 79 ? 8.687 -9.834 13.035 1.00 73.19 79 GLU A CA 1
ATOM 639 C C . GLU A 1 79 ? 9.176 -8.769 12.044 1.00 73.19 79 GLU A C 1
ATOM 641 O O . GLU A 1 79 ? 10.288 -8.261 12.175 1.00 73.19 79 GLU A O 1
ATOM 646 N N . TRP A 1 80 ? 8.318 -8.334 11.118 1.00 65.31 80 TRP A N 1
ATOM 647 C CA . TRP A 1 80 ? 8.633 -7.254 10.179 1.00 65.31 80 TRP A CA 1
ATOM 648 C C . TRP A 1 80 ? 8.799 -5.888 10.848 1.00 65.31 80 TRP A C 1
ATOM 650 O O . TRP A 1 80 ? 9.636 -5.100 10.415 1.00 65.31 80 TRP A O 1
ATOM 660 N N . MET A 1 81 ? 8.033 -5.596 11.900 1.00 62.97 81 MET A N 1
ATOM 661 C CA . MET A 1 81 ? 8.169 -4.357 12.674 1.00 62.97 81 MET A CA 1
ATOM 662 C C . MET A 1 81 ? 9.353 -4.389 13.653 1.00 62.97 81 MET A C 1
ATOM 664 O O . MET A 1 81 ? 9.849 -3.332 14.039 1.00 62.97 81 MET A O 1
ATOM 668 N N . ALA A 1 82 ? 9.808 -5.577 14.062 1.00 62.53 82 ALA A N 1
ATOM 669 C CA . ALA A 1 82 ? 10.955 -5.762 14.951 1.00 62.53 82 ALA A CA 1
ATOM 670 C C . ALA A 1 82 ? 12.306 -5.720 14.218 1.00 62.53 82 ALA A C 1
ATOM 672 O O . ALA A 1 82 ? 13.349 -5.572 14.863 1.00 62.53 82 ALA A O 1
ATOM 673 N N . LEU A 1 83 ? 12.312 -5.825 12.886 1.00 49.62 83 LEU A N 1
ATOM 674 C CA . LEU A 1 83 ? 13.512 -5.606 12.089 1.00 49.62 83 LEU A CA 1
ATOM 675 C C . LEU A 1 83 ? 13.831 -4.100 12.036 1.00 49.62 83 LEU A C 1
ATOM 677 O O . LEU A 1 83 ? 12.979 -3.305 11.632 1.00 49.62 83 LEU A O 1
ATOM 681 N N . PRO A 1 84 ? 15.048 -3.666 12.423 1.00 46.25 84 PRO A N 1
ATOM 682 C CA . PRO A 1 84 ? 15.448 -2.278 12.234 1.00 46.25 84 PRO A CA 1
ATOM 683 C C . PRO A 1 84 ? 15.359 -1.929 10.741 1.00 46.25 84 PRO A C 1
ATOM 685 O O . PRO A 1 84 ? 15.785 -2.706 9.895 1.00 46.25 84 PRO A O 1
ATOM 688 N N . GLN A 1 85 ? 14.854 -0.736 10.406 1.00 52.41 85 GLN A N 1
ATOM 689 C CA . GLN A 1 85 ? 14.738 -0.194 9.033 1.00 52.41 85 GLN A CA 1
ATOM 690 C C . GLN A 1 85 ? 16.065 -0.116 8.242 1.00 52.41 85 GLN A C 1
ATOM 692 O O . GLN A 1 85 ? 16.097 0.358 7.106 1.00 52.41 85 GLN A O 1
ATOM 697 N N . VAL A 1 86 ? 17.167 -0.573 8.830 1.00 46.59 86 VAL A N 1
ATOM 698 C CA . VAL A 1 86 ? 18.460 -0.748 8.186 1.00 46.59 86 VAL A CA 1
ATOM 699 C C . VAL A 1 86 ? 18.520 -2.205 7.726 1.00 46.59 86 VAL A C 1
ATOM 701 O O . VAL A 1 86 ? 18.561 -3.095 8.562 1.00 46.59 86 VAL A O 1
ATOM 704 N N . ASP A 1 87 ? 18.501 -2.418 6.408 1.00 45.56 87 ASP A N 1
ATOM 705 C CA . ASP A 1 87 ? 18.675 -3.704 5.697 1.00 45.56 87 ASP A CA 1
ATOM 706 C C . ASP A 1 87 ? 17.449 -4.350 5.027 1.00 45.56 87 ASP A C 1
ATOM 708 O O . ASP A 1 87 ? 17.467 -5.529 4.671 1.00 45.56 87 ASP A O 1
ATOM 712 N N . LEU A 1 88 ? 16.468 -3.547 4.603 1.00 46.59 88 LEU A N 1
ATOM 713 C CA . LEU A 1 88 ? 15.556 -3.941 3.506 1.00 46.59 88 LEU A CA 1
ATOM 714 C C . LEU A 1 88 ? 16.289 -4.220 2.167 1.00 46.59 88 LEU A C 1
ATOM 716 O O . LEU A 1 88 ? 15.688 -4.717 1.218 1.00 46.59 88 LEU A O 1
ATOM 720 N N . GLN A 1 89 ? 17.595 -3.931 2.083 1.00 44.81 89 GLN A N 1
ATOM 721 C CA . GLN A 1 89 ? 18.470 -4.305 0.965 1.00 44.81 89 GLN A CA 1
ATOM 722 C C . GLN A 1 89 ? 19.150 -5.678 1.124 1.00 44.81 89 GLN A C 1
ATOM 724 O O . GLN A 1 89 ? 19.574 -6.234 0.113 1.00 44.81 89 GLN A O 1
ATOM 729 N N . ALA A 1 90 ? 19.233 -6.251 2.333 1.00 42.81 90 ALA A N 1
ATOM 730 C CA . ALA A 1 90 ? 19.915 -7.533 2.567 1.00 42.81 90 ALA A CA 1
ATOM 731 C C . ALA A 1 90 ? 18.969 -8.749 2.575 1.00 42.81 90 ALA A C 1
ATOM 733 O O . ALA A 1 90 ? 19.431 -9.884 2.489 1.00 42.81 90 ALA A O 1
ATOM 734 N N . ALA A 1 91 ? 17.652 -8.527 2.643 1.00 43.78 91 ALA A N 1
ATOM 735 C CA . ALA A 1 91 ? 16.639 -9.586 2.686 1.00 43.78 91 ALA A CA 1
ATOM 736 C C . ALA A 1 91 ? 16.136 -10.048 1.300 1.00 43.78 91 ALA A C 1
ATOM 738 O O . ALA A 1 91 ? 15.147 -10.774 1.213 1.00 43.78 91 ALA A O 1
ATOM 739 N N . LEU A 1 92 ? 16.797 -9.660 0.203 1.00 46.34 92 LEU A N 1
ATOM 740 C CA . LEU A 1 92 ? 16.623 -10.359 -1.074 1.00 46.34 92 LEU A CA 1
ATOM 741 C C . LEU A 1 92 ? 17.475 -11.633 -1.024 1.00 46.34 92 LEU A C 1
ATOM 743 O O . LEU A 1 92 ? 18.685 -11.524 -0.811 1.00 46.34 92 LEU A O 1
ATOM 747 N N . PRO A 1 93 ? 16.907 -12.838 -1.219 1.00 42.94 93 PRO A N 1
ATOM 748 C CA . PRO A 1 93 ? 17.723 -14.034 -1.290 1.00 42.94 93 PRO A CA 1
ATOM 749 C C . PRO A 1 93 ? 18.681 -13.883 -2.473 1.00 42.94 93 PRO A C 1
ATOM 751 O O . PRO A 1 93 ? 18.257 -13.769 -3.622 1.00 42.94 93 PRO A O 1
ATOM 754 N N . LEU A 1 94 ? 19.979 -13.875 -2.160 1.00 46.59 94 LEU A N 1
ATOM 755 C CA . LEU A 1 94 ? 21.077 -14.174 -3.072 1.00 46.59 94 LEU A CA 1
ATOM 756 C C . LEU A 1 94 ? 20.770 -15.509 -3.771 1.00 46.59 94 LEU A C 1
ATOM 758 O O . LEU A 1 94 ? 21.141 -16.580 -3.294 1.00 46.59 94 LEU A O 1
ATOM 762 N N . GLN A 1 95 ? 20.051 -15.447 -4.889 1.00 43.25 95 GLN A N 1
ATOM 763 C CA . GLN A 1 95 ? 19.993 -16.524 -5.865 1.00 43.25 95 GLN A CA 1
ATOM 764 C C . GLN A 1 95 ? 21.274 -16.402 -6.690 1.00 43.25 95 GLN A C 1
ATOM 766 O O . GLN A 1 95 ? 21.512 -15.401 -7.366 1.00 43.25 95 GLN A O 1
ATOM 771 N N . ARG A 1 96 ? 22.145 -17.381 -6.467 1.00 41.44 96 ARG A N 1
ATOM 772 C CA . ARG A 1 96 ? 23.487 -17.523 -7.024 1.00 41.44 96 ARG A CA 1
ATOM 773 C C . ARG A 1 96 ? 23.444 -17.994 -8.472 1.00 41.44 96 ARG A C 1
ATOM 775 O O . ARG A 1 96 ? 22.522 -18.772 -8.794 1.00 41.44 96 ARG A O 1
#

Sequence (96 aa):
MNSPSPYALDWREALESGLMTEEEYASAVQEAQRYDSKSPEKKREIEDYNEALRIIFADASLMLSDKEQCVVKREYLEEWMALPQVDLQAALPLQR

Secondary structure (DSSP, 8-state):
--PPPTT-S-HHHHHHTTSS-HHHHHHHHHHHHHHHTS-HHHHHHHHHHHHHHHHHHHHHHHHS-HHHHHHHHHHHHHHHHHS-SS-TTT-S----

Organism: NCBI:txid1764295

Radius of gyration: 16.28 Å; Cα contacts (8 Å, |Δi|>4): 17; chains: 1; bounding box: 33×38×32 Å

pLDDT: mean 70.91, std 15.38, range [32.88, 89.56]

Solvent-accessible surface area (backbone atoms only — not comparable to full-atom values): 5870 Å² total; per-residue (Å²): 133,87,72,74,59,93,80,63,65,50,64,62,59,38,40,76,68,65,77,38,50,73,68,56,44,54,49,51,55,52,50,52,53,54,59,68,71,47,53,72,68,58,51,47,54,52,52,54,51,53,49,52,51,51,52,53,52,52,55,49,52,75,75,35,54,74,71,51,41,54,47,55,54,45,53,51,51,50,55,62,68,68,49,66,91,74,54,86,80,68,74,60,82,85,80,127